Protein AF-A0A090TEY4-F1 (afdb_monomer_lite)

Structure (mmCIF, N/CA/C/O backbone):
data_AF-A0A090TEY4-F1
#
_entry.id   AF-A0A090TEY4-F1
#
loop_
_atom_site.group_PDB
_atom_site.id
_atom_site.type_symbol
_atom_site.label_atom_id
_atom_site.label_alt_id
_atom_site.label_comp_id
_atom_site.label_asym_id
_atom_site.label_entity_id
_atom_site.label_seq_id
_atom_site.pdbx_PDB_ins_code
_atom_site.Cartn_x
_atom_site.Cartn_y
_atom_site.Cartn_z
_atom_site.occupancy
_atom_site.B_iso_or_equiv
_atom_site.auth_seq_id
_atom_site.auth_comp_id
_atom_site.auth_asym_id
_atom_site.auth_atom_id
_atom_site.pdbx_PDB_model_num
ATOM 1 N N . MET A 1 1 ? -26.426 3.664 11.816 1.00 59.59 1 MET A N 1
ATOM 2 C CA . MET A 1 1 ? -27.315 4.782 11.449 1.00 59.59 1 MET A CA 1
ATOM 3 C C . MET A 1 1 ? -28.739 4.343 11.746 1.00 59.59 1 MET A C 1
ATOM 5 O O . MET A 1 1 ? -29.081 3.240 11.341 1.00 59.59 1 MET A O 1
ATOM 9 N N . ILE A 1 2 ? -29.508 5.105 12.527 1.00 67.88 2 ILE A N 1
ATOM 10 C CA . ILE A 1 2 ? -30.946 4.854 12.722 1.00 67.88 2 ILE A CA 1
ATOM 11 C C . ILE A 1 2 ? -31.680 5.943 11.950 1.00 67.88 2 ILE A C 1
ATOM 13 O O . ILE A 1 2 ? -31.302 7.112 12.020 1.00 67.88 2 ILE A O 1
ATOM 17 N N . VAL A 1 3 ? -32.682 5.547 11.172 1.00 70.00 3 VAL A N 1
ATOM 18 C CA . VAL A 1 3 ? -33.567 6.481 10.480 1.00 70.00 3 VAL A CA 1
ATOM 19 C C . VAL A 1 3 ? -34.931 6.365 11.143 1.00 70.00 3 VAL A C 1
ATOM 21 O O . VAL A 1 3 ? -35.625 5.370 10.954 1.00 70.00 3 VAL A O 1
ATOM 24 N N . GLU A 1 4 ? -35.303 7.374 11.926 1.00 67.69 4 GLU A N 1
ATOM 25 C CA . GLU A 1 4 ? -36.645 7.512 12.498 1.00 67.69 4 GLU A CA 1
ATOM 26 C C . GLU A 1 4 ? -37.255 8.824 12.007 1.00 67.69 4 GLU A C 1
ATOM 28 O O . GLU A 1 4 ? -36.663 9.890 12.158 1.00 67.69 4 GLU A O 1
ATOM 33 N N . GLN A 1 5 ? -38.433 8.743 11.378 1.00 66.69 5 GLN A N 1
ATOM 34 C CA . GLN A 1 5 ? -39.210 9.903 10.908 1.00 66.69 5 GLN A CA 1
ATOM 35 C C . GLN A 1 5 ? -38.415 10.919 10.057 1.00 66.69 5 GLN A C 1
ATOM 37 O O . GLN A 1 5 ? -38.636 12.123 10.136 1.00 66.69 5 GLN A O 1
ATOM 42 N N . GLY A 1 6 ? -37.475 10.443 9.234 1.00 74.25 6 GLY A N 1
ATOM 43 C CA . GLY A 1 6 ? -36.655 11.303 8.369 1.00 74.25 6 GLY A CA 1
ATOM 44 C C . GLY A 1 6 ? -35.486 11.998 9.075 1.00 74.25 6 GLY A C 1
ATOM 45 O O . GLY A 1 6 ? -34.714 12.695 8.420 1.00 74.25 6 GLY A O 1
ATOM 46 N N . VAL A 1 7 ? -35.300 11.774 10.378 1.00 67.38 7 VAL A N 1
ATOM 47 C CA . VAL A 1 7 ? -34.123 12.226 11.122 1.00 67.38 7 VAL A CA 1
ATOM 48 C C . VAL A 1 7 ? -33.082 11.111 11.113 1.00 67.38 7 VAL A C 1
ATOM 50 O O . VAL A 1 7 ? -33.322 9.995 11.578 1.00 67.38 7 VAL A O 1
ATOM 53 N N . VAL A 1 8 ? -31.909 11.417 10.561 1.00 75.00 8 VAL A N 1
ATOM 54 C CA . VAL A 1 8 ? -30.745 10.532 10.612 1.00 75.00 8 VAL A CA 1
ATOM 55 C C . VAL A 1 8 ? -30.059 10.733 11.955 1.00 75.00 8 VAL A C 1
ATOM 57 O O . VAL A 1 8 ? -29.508 11.800 12.218 1.00 75.00 8 VAL A O 1
ATOM 60 N N . SER A 1 9 ? -30.076 9.708 12.804 1.00 73.12 9 SER A N 1
ATOM 61 C CA . SER A 1 9 ? -29.374 9.727 14.084 1.00 73.12 9 SER A CA 1
ATOM 62 C C . SER A 1 9 ? -28.254 8.684 14.123 1.00 73.12 9 SER A C 1
ATOM 64 O O . SER A 1 9 ? -28.293 7.613 13.495 1.00 73.12 9 SER A O 1
ATOM 66 N N . MET A 1 10 ? -27.190 9.020 14.850 1.00 72.38 10 MET A N 1
ATOM 67 C CA . MET A 1 10 ? -26.102 8.089 15.132 1.00 72.38 10 MET A CA 1
ATOM 68 C C . MET A 1 10 ? -26.653 6.926 15.960 1.00 72.38 10 MET A C 1
ATOM 70 O O . MET A 1 10 ? -27.248 7.132 17.015 1.00 72.38 10 MET A O 1
ATOM 74 N N . ASN A 1 11 ? -26.435 5.695 15.490 1.00 76.75 11 ASN A N 1
ATOM 75 C CA . ASN A 1 11 ? -26.782 4.500 16.259 1.00 76.75 11 ASN A CA 1
ATOM 76 C C . ASN A 1 11 ? -25.760 4.362 17.398 1.00 76.75 11 ASN A C 1
ATOM 78 O O . ASN A 1 11 ? -24.713 3.747 17.208 1.00 76.75 11 ASN A O 1
ATOM 82 N N . GLN A 1 12 ? -26.043 4.979 18.548 1.00 74.12 12 GLN A N 1
ATOM 83 C CA . GLN A 1 12 ? -25.091 5.063 19.661 1.00 74.12 12 GLN A CA 1
ATOM 84 C C . GLN A 1 12 ? -24.661 3.684 20.182 1.00 74.12 12 GLN A C 1
ATOM 86 O O . GLN A 1 12 ? -23.511 3.528 20.583 1.00 74.12 12 GLN A O 1
ATOM 91 N N . SER A 1 13 ? -25.537 2.675 20.103 1.00 79.12 13 SER A N 1
ATOM 92 C CA . SER A 1 13 ? -25.243 1.300 20.528 1.00 79.12 13 SER A CA 1
ATOM 93 C C . SER A 1 13 ? -24.148 0.616 19.704 1.00 79.12 13 SER A C 1
ATOM 95 O O . SER A 1 13 ? -23.430 -0.219 20.241 1.00 79.12 13 SER A O 1
ATOM 97 N N . ASN A 1 14 ? -23.965 0.998 18.435 1.00 80.38 14 ASN A N 1
ATOM 98 C CA . ASN A 1 14 ? -22.978 0.377 17.543 1.00 80.38 14 ASN A CA 1
ATOM 99 C C . ASN A 1 14 ? -21.765 1.276 17.260 1.00 80.38 14 ASN A C 1
ATOM 101 O O . ASN A 1 14 ? -20.813 0.838 16.612 1.00 80.38 14 ASN A O 1
ATOM 105 N N . THR A 1 15 ? -21.772 2.528 17.731 1.00 83.31 15 THR A N 1
ATOM 106 C CA . THR A 1 15 ? -20.697 3.498 17.469 1.00 83.31 15 THR A CA 1
ATOM 107 C C . THR A 1 15 ? -19.340 2.999 17.962 1.00 83.31 15 THR A C 1
ATOM 109 O O . THR A 1 15 ? -18.356 3.106 17.237 1.00 83.31 15 THR A O 1
ATOM 112 N N . GLN A 1 16 ? -19.273 2.416 19.163 1.00 83.94 16 GLN A N 1
ATOM 113 C CA . GLN A 1 16 ? -18.007 1.929 19.722 1.00 83.94 16 GLN A CA 1
ATOM 114 C C . GLN A 1 16 ? -17.433 0.759 18.916 1.00 83.94 16 GLN A C 1
ATOM 116 O O . GLN A 1 16 ? -16.240 0.743 18.621 1.00 83.94 16 GLN A O 1
ATOM 121 N N . THR A 1 17 ? -18.279 -0.185 18.500 1.00 87.00 17 THR A N 1
ATOM 122 C CA . THR A 1 17 ? -17.871 -1.310 17.649 1.00 87.00 17 THR A CA 1
ATOM 123 C C . THR A 1 17 ? -17.368 -0.828 16.292 1.00 87.00 17 THR A C 1
ATOM 125 O O . THR A 1 17 ? -16.333 -1.290 15.823 1.00 87.00 17 THR A O 1
ATOM 128 N N . LEU A 1 18 ? -18.055 0.139 15.679 1.00 85.75 18 LEU A N 1
ATOM 129 C CA . LEU A 1 18 ? -17.619 0.738 14.417 1.00 85.75 18 LEU A CA 1
ATOM 130 C C . LEU A 1 18 ? -16.283 1.472 14.560 1.00 85.75 18 LEU A C 1
ATOM 132 O O . LEU A 1 18 ? -15.421 1.323 13.699 1.00 85.75 18 LEU A O 1
ATOM 136 N N . MET A 1 19 ? -16.080 2.217 15.650 1.00 85.06 19 MET A N 1
ATOM 137 C CA . MET A 1 19 ? -14.797 2.869 15.929 1.00 85.06 19 MET A CA 1
ATOM 138 C C . MET A 1 19 ? -13.672 1.853 16.126 1.00 85.06 19 MET A C 1
ATOM 140 O O . MET A 1 19 ? -12.576 2.056 15.610 1.00 85.06 19 MET A O 1
ATOM 144 N N . LEU A 1 20 ? -13.937 0.752 16.834 1.00 85.38 20 LEU A N 1
ATOM 145 C CA . LEU A 1 20 ? -12.961 -0.316 17.025 1.00 85.38 20 LEU A CA 1
ATOM 146 C C . LEU A 1 20 ? -12.557 -0.945 15.685 1.00 85.38 20 LEU A C 1
ATOM 148 O O . LEU A 1 20 ? -11.370 -1.016 15.387 1.00 85.38 20 LEU A O 1
ATOM 152 N N . LEU A 1 21 ? -13.535 -1.322 14.855 1.00 85.44 21 LEU A N 1
ATOM 153 C CA . LEU A 1 21 ? -13.293 -1.878 13.519 1.00 85.44 21 LEU A CA 1
ATOM 154 C C . LEU A 1 21 ? -12.537 -0.891 12.620 1.00 85.44 21 LEU A C 1
ATOM 156 O O . LEU A 1 21 ? -11.575 -1.271 11.954 1.00 85.44 21 LEU A O 1
ATOM 160 N N . GLY A 1 22 ? -12.938 0.383 12.638 1.00 83.88 22 GLY A N 1
ATOM 161 C CA . GLY A 1 22 ? -12.258 1.448 11.904 1.00 83.88 22 GLY A CA 1
ATOM 162 C C . GLY A 1 22 ? -10.797 1.599 12.330 1.00 83.88 22 GLY A C 1
ATOM 163 O O . GLY A 1 22 ? -9.909 1.729 11.487 1.00 83.88 22 GLY A O 1
ATOM 164 N N . ARG A 1 23 ? -10.517 1.503 13.633 1.00 80.75 23 ARG A N 1
ATOM 165 C CA . ARG A 1 23 ? -9.147 1.550 14.151 1.00 80.75 23 ARG A CA 1
ATOM 166 C C . ARG A 1 23 ? -8.325 0.345 13.694 1.00 80.75 23 ARG A C 1
ATOM 168 O O . ARG A 1 23 ? -7.193 0.534 13.272 1.00 80.75 23 ARG A O 1
ATOM 175 N N . THR A 1 24 ? -8.900 -0.858 13.702 1.00 83.94 24 THR A N 1
ATOM 176 C CA . THR A 1 24 ? -8.215 -2.083 13.255 1.00 83.94 24 THR A CA 1
ATOM 177 C C . THR A 1 24 ? -7.829 -2.039 11.774 1.00 83.94 24 THR A C 1
ATOM 179 O O . THR A 1 24 ? -6.747 -2.486 11.410 1.00 83.94 24 THR A O 1
ATOM 182 N N . ILE A 1 25 ? -8.680 -1.488 10.901 1.00 87.06 25 ILE A N 1
ATOM 183 C CA . ILE A 1 25 ? -8.370 -1.428 9.463 1.00 87.06 25 ILE A CA 1
ATOM 184 C C . ILE A 1 25 ? -7.447 -0.257 9.093 1.00 87.06 25 ILE A C 1
ATOM 186 O O . ILE A 1 25 ? -6.794 -0.299 8.050 1.00 87.06 25 ILE A O 1
ATOM 190 N N . SER A 1 26 ? -7.362 0.772 9.943 1.00 86.19 26 SER A N 1
ATOM 191 C CA . SER A 1 26 ? -6.604 2.000 9.662 1.00 86.19 26 SER A CA 1
ATOM 192 C C . SER A 1 26 ? -5.142 1.722 9.315 1.00 86.19 26 SER A C 1
ATOM 194 O O . SER A 1 26 ? -4.639 2.265 8.337 1.00 86.19 26 SER A O 1
ATOM 196 N N . GLU A 1 27 ? -4.476 0.835 10.052 1.00 85.69 27 GLU A N 1
ATOM 197 C CA . GLU A 1 27 ? -3.073 0.473 9.804 1.00 85.69 27 GLU A CA 1
ATOM 198 C C . GLU A 1 27 ? -2.884 -0.188 8.430 1.00 85.69 27 GLU A C 1
ATOM 200 O O . GLU A 1 27 ? -1.927 0.094 7.708 1.00 85.69 27 GLU A O 1
ATOM 205 N N . THR A 1 28 ? -3.846 -1.016 8.013 1.00 89.12 28 THR A N 1
ATOM 206 C CA . THR A 1 28 ? -3.825 -1.648 6.687 1.00 89.12 28 THR A CA 1
ATOM 207 C C . THR A 1 28 ? -4.050 -0.626 5.576 1.00 89.12 28 THR A C 1
ATOM 209 O O . THR A 1 28 ? -3.320 -0.632 4.586 1.00 89.12 28 THR A O 1
ATOM 212 N N . LEU A 1 29 ? -5.005 0.292 5.757 1.00 90.88 29 LEU A N 1
ATOM 213 C CA . LEU A 1 29 ? -5.257 1.375 4.801 1.00 90.88 29 LEU A CA 1
ATOM 214 C C . LEU A 1 29 ? -4.046 2.295 4.654 1.00 90.88 29 LEU A C 1
ATOM 216 O O . LEU A 1 29 ? -3.700 2.671 3.539 1.00 90.88 29 LEU A O 1
ATOM 220 N N . GLN A 1 30 ? -3.380 2.629 5.760 1.00 90.94 30 GLN A N 1
ATOM 221 C CA . GLN A 1 30 ? -2.165 3.441 5.751 1.00 90.94 30 GLN A CA 1
ATOM 222 C C . GLN A 1 30 ? -1.047 2.764 4.961 1.00 90.94 30 GLN A C 1
ATOM 224 O O . GLN A 1 30 ? -0.409 3.414 4.139 1.00 90.94 30 GLN A O 1
ATOM 229 N N . ARG A 1 31 ? -0.845 1.456 5.153 1.00 91.00 31 ARG A N 1
ATOM 230 C CA . ARG A 1 31 ? 0.152 0.683 4.404 1.00 91.00 31 ARG A CA 1
ATOM 231 C C . ARG A 1 31 ? -0.106 0.703 2.909 1.00 91.00 31 ARG A C 1
ATOM 233 O O . ARG A 1 31 ? 0.807 0.992 2.142 1.00 91.00 31 ARG A O 1
ATOM 240 N N . TYR A 1 32 ? -1.347 0.459 2.503 1.00 93.19 32 TYR A N 1
ATOM 241 C CA . TYR A 1 32 ? -1.706 0.509 1.089 1.00 93.19 32 TYR A CA 1
ATOM 242 C C . TYR A 1 32 ? -1.540 1.917 0.529 1.00 93.19 32 TYR A C 1
ATOM 244 O O . TYR A 1 32 ? -0.930 2.081 -0.522 1.00 93.19 32 TYR A O 1
ATOM 252 N N . ALA A 1 33 ? -2.006 2.934 1.253 1.00 93.81 33 ALA A N 1
ATOM 253 C CA . ALA A 1 33 ? -1.888 4.315 0.819 1.00 93.81 33 ALA A CA 1
ATOM 254 C C . ALA A 1 33 ? -0.426 4.740 0.651 1.00 93.81 33 ALA A C 1
ATOM 256 O O . ALA A 1 33 ? -0.107 5.345 -0.364 1.00 93.81 33 ALA A O 1
ATOM 257 N N . ILE A 1 34 ? 0.463 4.405 1.590 1.00 93.31 34 ILE A N 1
ATOM 258 C CA . ILE A 1 34 ? 1.889 4.737 1.488 1.00 93.31 34 ILE A CA 1
ATOM 259 C C . ILE A 1 34 ? 2.509 4.083 0.253 1.00 93.31 34 ILE A C 1
ATOM 261 O O . ILE A 1 34 ? 3.085 4.785 -0.576 1.00 93.31 34 ILE A O 1
ATOM 265 N N . SER A 1 35 ? 2.374 2.762 0.108 1.00 94.12 35 SER A N 1
ATOM 266 C CA . SER A 1 35 ? 3.022 2.041 -0.990 1.00 94.12 35 SER A CA 1
ATOM 267 C C . SER A 1 35 ? 2.468 2.447 -2.354 1.00 94.12 35 SER A C 1
ATOM 269 O O . SER A 1 35 ? 3.243 2.656 -3.278 1.00 94.12 35 SER A O 1
ATOM 271 N N . LEU A 1 36 ? 1.150 2.626 -2.486 1.00 94.62 36 LEU A N 1
ATOM 272 C CA . LEU A 1 36 ? 0.539 3.040 -3.752 1.00 94.62 36 LEU A CA 1
ATOM 273 C C . LEU A 1 36 ? 0.839 4.498 -4.098 1.00 94.62 36 LEU A C 1
ATOM 275 O O . LEU A 1 36 ? 1.011 4.800 -5.269 1.00 94.62 36 LEU A O 1
ATOM 279 N N . ASN A 1 37 ? 0.943 5.398 -3.116 1.00 93.50 37 ASN A N 1
ATOM 280 C CA . ASN A 1 37 ? 1.351 6.775 -3.399 1.00 93.50 37 ASN A CA 1
ATOM 281 C C . ASN A 1 37 ? 2.817 6.858 -3.818 1.00 93.50 37 ASN A C 1
ATOM 283 O O . ASN A 1 37 ? 3.128 7.567 -4.766 1.00 93.50 37 ASN A O 1
ATOM 287 N N . LEU A 1 38 ? 3.708 6.112 -3.158 1.00 94.06 38 LEU A N 1
ATOM 288 C CA . LEU A 1 38 ? 5.100 6.014 -3.594 1.00 94.06 38 LEU A CA 1
ATOM 289 C C . LEU A 1 38 ? 5.201 5.455 -5.012 1.00 94.06 38 LEU A C 1
ATOM 291 O O . LEU A 1 38 ? 5.935 6.005 -5.819 1.00 94.06 38 LEU A O 1
ATOM 295 N N . LEU A 1 39 ? 4.444 4.403 -5.318 1.00 93.38 39 LEU A N 1
ATOM 296 C CA . LEU A 1 39 ? 4.448 3.775 -6.634 1.00 93.38 39 LEU A CA 1
ATOM 297 C C . LEU A 1 39 ? 3.787 4.650 -7.718 1.00 93.38 39 LEU A C 1
ATOM 299 O O . LEU A 1 39 ? 4.194 4.600 -8.871 1.00 93.38 39 LEU A O 1
ATOM 303 N N . ALA A 1 40 ? 2.790 5.465 -7.362 1.00 92.81 40 ALA A N 1
ATOM 304 C CA . ALA A 1 40 ? 2.197 6.449 -8.268 1.00 92.81 40 ALA A CA 1
ATOM 305 C C . ALA A 1 40 ? 3.167 7.599 -8.578 1.00 92.81 40 ALA A C 1
ATOM 307 O O . ALA A 1 40 ? 3.242 8.047 -9.715 1.00 92.81 40 ALA A O 1
ATOM 308 N N . SER A 1 41 ? 3.907 8.082 -7.573 1.00 92.44 41 SER A N 1
ATOM 309 C CA . SER A 1 41 ? 4.866 9.182 -7.746 1.00 92.44 41 SER A CA 1
ATOM 310 C C . SER A 1 41 ? 6.188 8.744 -8.376 1.00 92.44 41 SER A C 1
ATOM 312 O O . SER A 1 41 ? 6.792 9.526 -9.100 1.00 92.44 41 SER A O 1
ATOM 314 N N . TYR A 1 42 ? 6.619 7.512 -8.104 1.00 92.75 42 TYR A N 1
ATOM 315 C CA . TYR A 1 42 ? 7.893 6.942 -8.540 1.00 92.75 42 TYR A CA 1
ATOM 316 C C . TYR A 1 42 ? 7.656 5.521 -9.090 1.00 92.75 42 TYR A C 1
ATOM 318 O O . TYR A 1 42 ? 7.944 4.523 -8.414 1.00 92.75 42 TYR A O 1
ATOM 326 N N . PRO A 1 43 ? 7.053 5.395 -10.285 1.00 90.62 43 PRO A N 1
ATOM 327 C CA . PRO A 1 43 ? 6.672 4.105 -10.869 1.00 90.62 43 PRO A CA 1
ATOM 328 C C . PRO A 1 43 ? 7.859 3.186 -11.181 1.00 90.62 43 PRO A C 1
ATOM 330 O O . PRO A 1 43 ? 7.677 1.978 -11.318 1.00 90.62 43 PRO A O 1
ATOM 333 N N . GLU A 1 44 ? 9.069 3.735 -11.262 1.00 89.25 44 GLU A N 1
ATOM 334 C CA . GLU A 1 44 ? 10.331 3.014 -11.435 1.00 89.25 44 GLU A CA 1
ATOM 335 C C . GLU A 1 44 ? 10.853 2.327 -10.159 1.00 89.25 44 GLU A C 1
ATOM 337 O O . GLU A 1 44 ? 11.853 1.605 -10.214 1.00 89.25 44 GLU A O 1
ATOM 342 N N . LEU A 1 45 ? 10.212 2.527 -8.999 1.00 89.56 45 LEU A N 1
ATOM 343 C CA . LEU A 1 45 ? 10.662 1.909 -7.752 1.00 89.56 45 LEU A CA 1
ATOM 344 C C . LEU A 1 45 ? 10.538 0.385 -7.790 1.00 89.56 45 LEU A C 1
ATOM 346 O O . LEU A 1 45 ? 9.449 -0.191 -7.754 1.00 89.56 45 LEU A O 1
ATOM 350 N N . GLY A 1 46 ? 11.686 -0.285 -7.720 1.00 88.75 46 GLY A N 1
ATOM 351 C CA . GLY A 1 46 ? 11.741 -1.721 -7.488 1.00 88.75 46 GLY A CA 1
ATOM 352 C C . GLY A 1 46 ? 11.229 -2.103 -6.095 1.00 88.75 46 GLY A C 1
ATOM 353 O O . GLY A 1 46 ? 11.225 -1.304 -5.157 1.00 88.75 46 GLY A O 1
ATOM 354 N N . LYS A 1 47 ? 10.867 -3.383 -5.922 1.00 91.44 47 LYS A N 1
ATOM 355 C CA . LYS A 1 47 ? 10.320 -3.941 -4.667 1.00 91.44 47 LYS A CA 1
ATOM 356 C C . LYS A 1 47 ? 11.077 -3.493 -3.411 1.00 91.44 47 LYS A C 1
ATOM 358 O O . LYS A 1 47 ? 10.457 -3.123 -2.421 1.00 91.44 47 LYS A O 1
ATOM 363 N N . ARG A 1 48 ? 12.411 -3.564 -3.451 1.00 92.00 48 ARG A N 1
ATOM 364 C CA . ARG A 1 48 ? 13.286 -3.261 -2.309 1.00 92.00 48 ARG A CA 1
ATOM 365 C C . ARG A 1 48 ? 13.255 -1.777 -1.942 1.00 92.00 48 ARG A C 1
ATOM 367 O O . ARG A 1 48 ? 13.184 -1.446 -0.764 1.00 92.00 48 ARG A O 1
ATOM 374 N N . ASP A 1 49 ? 13.308 -0.899 -2.938 1.00 92.50 49 ASP A N 1
ATOM 375 C CA . ASP A 1 49 ? 13.331 0.546 -2.706 1.00 92.50 49 ASP A CA 1
ATOM 376 C C . ASP A 1 49 ? 11.949 1.044 -2.279 1.00 92.50 49 ASP A C 1
ATOM 378 O O . ASP A 1 49 ? 11.843 1.875 -1.377 1.00 92.50 49 ASP A O 1
ATOM 382 N N . LEU A 1 50 ? 10.887 0.460 -2.844 1.00 93.38 50 LEU A N 1
ATOM 383 C CA . LEU A 1 50 ? 9.516 0.697 -2.405 1.00 93.38 50 LEU A CA 1
ATOM 384 C C . LEU A 1 50 ? 9.299 0.270 -0.946 1.00 93.38 50 LEU A C 1
ATOM 386 O O . LEU A 1 50 ? 8.664 1.004 -0.190 1.00 93.38 50 LEU A O 1
ATOM 390 N N . GLU A 1 51 ? 9.830 -0.888 -0.539 1.00 93.94 51 GLU A N 1
ATOM 391 C CA . GLU A 1 51 ? 9.781 -1.371 0.850 1.00 93.94 51 GLU A CA 1
ATOM 392 C C . GLU A 1 51 ? 10.465 -0.385 1.798 1.00 93.94 51 GLU A C 1
ATOM 394 O O . GLU A 1 51 ? 9.859 0.062 2.774 1.00 93.94 51 GLU A O 1
ATOM 399 N N . GLN A 1 52 ? 11.704 -0.003 1.475 1.00 93.56 52 GLN A N 1
ATOM 400 C CA . GLN A 1 52 ? 12.501 0.896 2.304 1.00 93.56 52 GLN A CA 1
ATOM 401 C C . GLN A 1 52 ? 11.834 2.268 2.446 1.00 93.56 52 GLN A C 1
ATOM 403 O O . GLN A 1 52 ? 11.610 2.733 3.562 1.00 93.56 52 GLN A O 1
ATOM 408 N N . LYS A 1 53 ? 11.432 2.889 1.330 1.00 93.44 53 LYS A N 1
ATOM 409 C CA . LYS A 1 53 ? 10.747 4.189 1.358 1.00 93.44 53 LYS A CA 1
ATOM 410 C C . LYS A 1 53 ? 9.413 4.098 2.101 1.00 93.44 53 LYS A C 1
ATOM 412 O O . LYS A 1 53 ? 9.082 4.994 2.873 1.00 93.44 53 LYS A O 1
ATOM 417 N N . SER A 1 54 ? 8.663 3.002 1.946 1.00 93.06 54 SER A N 1
ATOM 418 C CA . SER A 1 54 ? 7.414 2.799 2.697 1.00 93.06 54 SER A CA 1
ATOM 419 C C . SER A 1 54 ? 7.659 2.760 4.211 1.00 93.06 54 SER A C 1
ATOM 421 O O . SER A 1 54 ? 6.893 3.353 4.975 1.00 93.06 54 SER A O 1
ATOM 423 N N . GLN A 1 55 ? 8.737 2.103 4.650 1.00 92.69 55 GLN A N 1
ATOM 424 C CA . GLN A 1 55 ? 9.145 2.055 6.057 1.00 92.69 55 GLN A CA 1
ATOM 425 C C . GLN A 1 55 ? 9.557 3.430 6.591 1.00 92.69 55 GLN A C 1
ATOM 427 O O . GLN A 1 55 ? 9.163 3.789 7.702 1.00 92.69 55 GLN A O 1
ATOM 432 N N . ASP A 1 56 ? 10.281 4.227 5.806 1.00 92.38 56 ASP A N 1
ATOM 433 C CA . ASP A 1 56 ? 10.717 5.569 6.209 1.00 92.38 56 ASP A CA 1
ATOM 434 C C . ASP A 1 56 ? 9.517 6.509 6.441 1.00 92.38 56 ASP A C 1
ATOM 436 O O . ASP A 1 56 ? 9.447 7.224 7.451 1.00 92.38 56 ASP A O 1
ATOM 440 N N . ILE A 1 57 ? 8.512 6.455 5.557 1.00 91.94 57 ILE A N 1
ATOM 441 C CA . ILE A 1 57 ? 7.261 7.212 5.725 1.00 91.94 57 ILE A CA 1
ATOM 442 C C . ILE A 1 57 ? 6.492 6.721 6.958 1.00 91.94 57 ILE A C 1
ATOM 444 O O . ILE A 1 57 ? 6.007 7.535 7.749 1.00 91.94 57 ILE A O 1
ATOM 448 N N . ALA A 1 58 ? 6.414 5.405 7.172 1.00 90.00 58 ALA A N 1
ATOM 449 C CA . ALA A 1 58 ? 5.757 4.831 8.344 1.00 90.00 58 ALA A CA 1
ATOM 450 C C . ALA A 1 58 ? 6.435 5.247 9.661 1.00 90.00 58 ALA A C 1
ATOM 452 O O . ALA A 1 58 ? 5.751 5.602 10.623 1.00 90.00 58 ALA A O 1
ATOM 453 N N . GLN A 1 59 ? 7.771 5.302 9.702 1.00 89.88 59 GLN A N 1
ATOM 454 C CA . GLN A 1 59 ? 8.512 5.837 10.850 1.00 89.88 59 GLN A CA 1
ATOM 455 C C . GLN A 1 59 ? 8.157 7.300 11.118 1.00 89.88 59 GLN A C 1
ATOM 457 O O . GLN A 1 59 ? 7.972 7.702 12.271 1.00 89.88 59 GLN A O 1
ATOM 462 N N . ARG A 1 60 ? 8.052 8.121 10.066 1.00 89.81 60 ARG A N 1
ATOM 463 C CA . ARG A 1 60 ? 7.648 9.524 10.207 1.00 89.81 60 ARG A CA 1
ATOM 464 C C . ARG A 1 60 ? 6.215 9.651 10.729 1.00 89.81 60 ARG A C 1
ATOM 466 O O . ARG A 1 60 ? 6.000 10.429 11.658 1.00 89.81 60 ARG A O 1
ATOM 473 N N . LEU A 1 61 ? 5.276 8.855 10.214 1.00 88.31 61 LEU A N 1
ATOM 474 C CA . LEU A 1 61 ? 3.906 8.781 10.732 1.00 88.31 61 LEU A CA 1
ATOM 475 C C . LEU A 1 61 ? 3.874 8.389 12.213 1.00 88.31 61 LEU A C 1
ATOM 477 O O . LEU A 1 61 ? 3.192 9.047 12.996 1.00 88.31 61 LEU A O 1
ATOM 481 N N . GLY A 1 62 ? 4.636 7.369 12.612 1.00 86.75 62 GLY A N 1
ATOM 482 C CA . GLY A 1 62 ? 4.674 6.916 14.001 1.00 86.75 62 GLY A CA 1
ATOM 483 C C . GLY A 1 62 ? 5.195 7.980 14.966 1.00 86.75 62 GLY A C 1
ATOM 484 O O . GLY A 1 62 ? 4.625 8.168 16.040 1.00 86.75 62 GLY A O 1
ATOM 485 N N . ARG A 1 63 ? 6.211 8.753 14.553 1.00 86.62 63 ARG A N 1
ATOM 486 C CA . ARG A 1 63 ? 6.741 9.884 15.338 1.00 86.62 63 ARG A CA 1
ATOM 487 C C . ARG A 1 63 ? 5.758 11.049 15.460 1.00 86.62 63 ARG A C 1
ATOM 489 O O . ARG A 1 63 ? 5.685 11.651 16.525 1.00 86.62 63 ARG A O 1
ATOM 496 N N . LEU A 1 64 ? 5.039 11.385 14.388 1.00 85.81 64 LEU A N 1
ATOM 497 C CA . LEU A 1 64 ? 4.154 12.558 14.355 1.00 85.81 64 LEU A CA 1
ATOM 498 C C . LEU A 1 64 ? 2.772 12.293 14.963 1.00 85.81 64 LEU A C 1
ATOM 500 O O . LEU A 1 64 ? 2.208 13.183 15.591 1.00 85.81 64 LEU A O 1
ATOM 504 N N . HIS A 1 65 ? 2.244 11.077 14.814 1.00 79.69 65 HIS A N 1
ATOM 505 C CA . HIS A 1 65 ? 0.859 10.752 15.182 1.00 79.69 65 HIS A CA 1
ATOM 506 C C . HIS A 1 65 ? 0.742 9.730 16.315 1.00 79.69 65 HIS A C 1
ATOM 508 O O . HIS A 1 65 ? -0.359 9.275 16.612 1.00 79.69 65 HIS A O 1
ATOM 514 N N . SER A 1 66 ? 1.858 9.349 16.955 1.00 70.31 66 SER A N 1
ATOM 515 C CA . SER A 1 66 ? 1.903 8.267 17.959 1.00 70.31 66 SER A CA 1
ATOM 516 C C . SER A 1 66 ? 1.256 6.964 17.462 1.00 70.31 66 SER A C 1
ATOM 518 O O . SER A 1 66 ? 0.641 6.220 18.229 1.00 70.31 66 SER A O 1
ATOM 520 N N . ILE A 1 67 ? 1.368 6.701 16.157 1.00 70.12 67 ILE A N 1
ATOM 521 C CA . ILE A 1 67 ? 0.892 5.468 15.529 1.00 70.12 67 ILE A CA 1
ATOM 522 C C . ILE A 1 67 ? 1.985 4.422 15.723 1.00 70.12 67 ILE A C 1
ATOM 524 O O . ILE A 1 67 ? 3.093 4.559 15.208 1.00 70.12 67 ILE A O 1
ATOM 528 N N . ASN A 1 68 ? 1.686 3.376 16.486 1.00 64.12 68 ASN A N 1
ATOM 529 C CA . ASN A 1 68 ? 2.587 2.242 16.598 1.00 64.12 68 ASN A CA 1
ATOM 530 C C . ASN A 1 68 ? 2.323 1.343 15.391 1.00 64.12 68 ASN A C 1
ATOM 532 O O . ASN A 1 68 ? 1.224 0.821 15.270 1.00 64.12 68 ASN A O 1
ATOM 536 N N . ALA A 1 69 ? 3.291 1.227 14.485 1.00 68.19 69 ALA A N 1
ATOM 537 C CA . ALA A 1 69 ? 3.082 0.587 13.187 1.00 68.19 69 ALA A CA 1
ATOM 538 C C . ALA A 1 69 ? 4.099 -0.552 12.938 1.00 68.19 69 ALA A C 1
ATOM 540 O O . ALA A 1 69 ? 4.854 -0.503 11.962 1.00 68.19 69 ALA A O 1
ATOM 541 N N . PRO A 1 70 ? 4.204 -1.550 13.843 1.00 75.88 70 PRO A N 1
ATOM 542 C CA . PRO A 1 70 ? 5.185 -2.633 13.725 1.00 75.88 70 PRO A CA 1
ATOM 543 C C . PRO A 1 70 ? 5.049 -3.419 12.411 1.00 75.88 70 PRO A C 1
ATOM 545 O O . PRO A 1 70 ? 6.045 -3.885 11.863 1.00 75.88 70 PRO A O 1
ATOM 548 N N . GLU A 1 71 ? 3.844 -3.496 11.851 1.00 82.56 71 GLU A N 1
ATOM 549 C C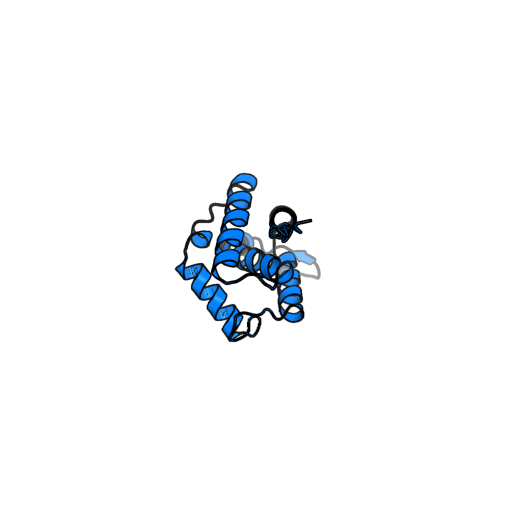A . GLU A 1 71 ? 3.525 -4.220 10.621 1.00 82.56 71 GLU A CA 1
ATOM 550 C C . GLU A 1 71 ? 4.154 -3.600 9.366 1.00 82.56 71 GLU A C 1
ATOM 552 O O . GLU A 1 71 ? 4.198 -4.250 8.325 1.00 82.56 71 GLU A O 1
ATOM 557 N N . PHE A 1 72 ? 4.621 -2.350 9.422 1.00 81.31 72 PHE A N 1
ATOM 558 C CA . PHE A 1 72 ? 5.348 -1.730 8.308 1.00 81.31 72 PHE A CA 1
ATOM 559 C C . PHE A 1 72 ? 6.787 -2.235 8.203 1.00 81.31 72 PHE A C 1
ATOM 561 O O . PHE A 1 72 ? 7.366 -2.215 7.120 1.00 81.31 72 PHE A O 1
ATOM 568 N N . PHE A 1 73 ? 7.348 -2.720 9.311 1.00 85.06 73 PHE A N 1
ATOM 569 C CA . PHE A 1 73 ? 8.696 -3.285 9.367 1.00 85.06 73 PHE A CA 1
ATOM 570 C C . PHE A 1 73 ? 8.710 -4.793 9.093 1.00 85.06 73 PHE A C 1
ATOM 572 O O . PHE A 1 73 ? 9.780 -5.397 9.000 1.00 85.06 73 PHE A O 1
ATOM 579 N N . ASP A 1 74 ? 7.534 -5.411 8.956 1.00 91.44 74 ASP A N 1
ATOM 580 C CA . ASP A 1 74 ? 7.416 -6.824 8.633 1.00 91.44 74 ASP A CA 1
ATOM 581 C C . ASP A 1 74 ? 7.580 -7.057 7.123 1.00 91.44 74 ASP A C 1
ATOM 583 O O . ASP A 1 74 ? 6.737 -6.694 6.295 1.00 91.44 74 ASP A O 1
ATOM 587 N N . LYS A 1 75 ? 8.685 -7.716 6.765 1.00 90.94 75 LYS A N 1
ATOM 588 C CA . LYS A 1 75 ? 9.017 -8.044 5.372 1.00 90.94 75 LYS A CA 1
ATOM 589 C C . LYS A 1 75 ? 8.003 -8.980 4.721 1.00 90.94 75 LYS A C 1
ATOM 591 O O . LYS A 1 75 ? 7.798 -8.916 3.511 1.00 90.94 75 LYS A O 1
ATOM 596 N N . GLY A 1 76 ? 7.396 -9.879 5.494 1.00 93.25 76 GLY A N 1
ATOM 597 C CA . GLY A 1 76 ? 6.393 -10.821 5.006 1.00 93.25 76 GLY A CA 1
ATOM 598 C C . GLY A 1 76 ? 5.104 -10.105 4.623 1.00 93.25 76 GLY A C 1
ATOM 599 O O . GLY A 1 76 ? 4.566 -10.346 3.543 1.00 93.25 76 GLY A O 1
ATOM 600 N N . VAL A 1 77 ? 4.659 -9.164 5.457 1.00 91.69 77 VAL A N 1
ATOM 601 C CA . VAL A 1 77 ? 3.491 -8.316 5.186 1.00 91.69 77 VAL A CA 1
ATOM 602 C C . VAL A 1 77 ? 3.706 -7.473 3.930 1.00 91.69 77 VAL A C 1
ATOM 604 O O . VAL A 1 77 ? 2.830 -7.432 3.062 1.00 91.69 77 VAL A O 1
ATOM 607 N N . PHE A 1 78 ? 4.875 -6.841 3.788 1.00 93.12 78 PHE A N 1
ATOM 608 C CA . PHE A 1 78 ? 5.184 -6.074 2.581 1.00 93.12 78 PHE A CA 1
ATOM 609 C C . PHE A 1 78 ? 5.285 -6.970 1.338 1.00 93.12 78 PHE A C 1
ATOM 611 O O . PHE A 1 78 ? 4.725 -6.654 0.289 1.00 93.12 78 PHE A O 1
ATOM 618 N N . ALA A 1 79 ? 5.952 -8.123 1.445 1.00 93.75 79 ALA A N 1
ATOM 619 C CA . ALA A 1 79 ? 6.059 -9.071 0.341 1.00 93.75 79 ALA A CA 1
ATOM 620 C C . ALA A 1 79 ? 4.687 -9.583 -0.124 1.00 93.75 79 ALA A C 1
ATOM 622 O O . ALA A 1 79 ? 4.481 -9.709 -1.332 1.00 93.75 79 ALA A O 1
ATOM 623 N N . ALA A 1 80 ? 3.762 -9.834 0.807 1.00 94.50 80 ALA A N 1
ATOM 624 C CA . ALA A 1 80 ? 2.391 -10.219 0.495 1.00 94.50 80 ALA A CA 1
ATOM 625 C C . ALA A 1 80 ? 1.653 -9.106 -0.263 1.00 94.50 80 ALA A C 1
ATOM 627 O O . ALA A 1 80 ? 1.088 -9.375 -1.319 1.00 94.50 80 ALA A O 1
ATOM 628 N N . LEU A 1 81 ? 1.733 -7.854 0.209 1.00 93.56 81 LEU A N 1
ATOM 629 C CA . LEU A 1 81 ? 1.165 -6.699 -0.497 1.00 93.56 81 LEU A CA 1
ATOM 630 C C . LEU A 1 81 ? 1.715 -6.582 -1.923 1.00 93.56 81 LEU A C 1
ATOM 632 O O . LEU A 1 81 ? 0.947 -6.466 -2.872 1.00 93.56 81 LEU A O 1
ATOM 636 N N . PHE A 1 82 ? 3.034 -6.655 -2.086 1.00 93.44 82 PHE A N 1
ATOM 637 C CA . PHE A 1 82 ? 3.665 -6.550 -3.399 1.00 93.44 82 PHE A CA 1
ATOM 638 C C . PHE A 1 82 ? 3.225 -7.680 -4.348 1.00 93.44 82 PHE A C 1
ATOM 640 O O . PHE A 1 82 ? 2.991 -7.431 -5.529 1.00 93.44 82 PHE A O 1
ATOM 647 N N . SER A 1 83 ? 3.062 -8.909 -3.837 1.00 94.31 83 SER A N 1
ATOM 648 C CA . SER A 1 83 ? 2.500 -10.028 -4.615 1.00 94.31 83 SER A CA 1
ATOM 649 C C . SER A 1 83 ? 1.063 -9.743 -5.040 1.00 94.31 83 SER A C 1
ATOM 651 O O . SER A 1 83 ? 0.735 -9.889 -6.212 1.00 94.31 83 SER A O 1
ATOM 653 N N . THR A 1 84 ? 0.223 -9.251 -4.124 1.00 94.56 84 THR A N 1
ATOM 654 C CA . THR A 1 84 ? -1.159 -8.879 -4.444 1.00 94.56 84 THR A CA 1
ATOM 655 C C . THR A 1 84 ? -1.219 -7.787 -5.509 1.00 94.56 84 THR A C 1
ATOM 657 O O . THR A 1 84 ? -2.032 -7.885 -6.420 1.00 94.56 84 THR A O 1
ATOM 660 N N . LEU A 1 85 ? -0.351 -6.773 -5.457 1.00 94.38 85 LEU A N 1
ATOM 661 C CA . LEU A 1 85 ? -0.306 -5.731 -6.490 1.00 94.38 85 LEU A CA 1
ATOM 662 C C . LEU A 1 85 ? 0.021 -6.304 -7.877 1.00 94.38 85 LEU A C 1
ATOM 664 O O . LEU A 1 85 ? -0.596 -5.891 -8.857 1.00 94.38 85 LEU A O 1
ATOM 668 N N . LYS A 1 86 ? 0.916 -7.299 -7.954 1.00 94.44 86 LYS A N 1
ATOM 669 C CA . LYS A 1 86 ? 1.185 -8.041 -9.197 1.00 94.44 86 LYS A CA 1
ATOM 670 C C . LYS A 1 86 ? -0.019 -8.854 -9.663 1.00 94.44 86 LYS A C 1
ATOM 672 O O . LYS A 1 86 ? -0.432 -8.758 -10.812 1.00 94.44 86 LYS A O 1
ATOM 677 N N . GLU A 1 87 ? -0.615 -9.632 -8.765 1.00 95.75 87 GLU A N 1
ATOM 678 C CA . GLU A 1 87 ? -1.769 -10.488 -9.073 1.00 95.75 87 GLU A CA 1
ATOM 679 C C . GLU A 1 87 ? -3.002 -9.692 -9.524 1.00 95.75 87 GLU A C 1
ATOM 681 O O . GLU A 1 87 ? -3.784 -10.179 -10.337 1.00 95.75 87 GLU A O 1
ATOM 686 N N . GLN A 1 88 ? -3.177 -8.473 -9.008 1.00 95.12 88 GLN A N 1
ATOM 687 C CA . GLN A 1 88 ? -4.279 -7.576 -9.366 1.00 95.12 88 GLN A CA 1
ATOM 688 C C . GLN A 1 88 ? -3.973 -6.676 -10.578 1.00 95.12 88 GLN A C 1
ATOM 690 O O . GLN A 1 88 ? -4.837 -5.900 -10.979 1.00 95.12 88 GLN A O 1
ATOM 695 N N . GLY A 1 89 ? -2.779 -6.775 -11.174 1.00 93.75 89 GLY A N 1
ATOM 696 C CA . GLY A 1 89 ? -2.415 -6.038 -12.388 1.00 93.75 89 GLY A CA 1
ATOM 697 C C . GLY A 1 89 ? -1.986 -4.583 -12.176 1.00 93.75 89 GLY A C 1
ATOM 698 O O . GLY A 1 89 ? -1.894 -3.847 -13.150 1.00 93.75 89 GLY A O 1
ATOM 699 N N . TYR A 1 90 ? -1.696 -4.163 -10.940 1.00 95.00 90 TYR A N 1
ATOM 700 C CA . TYR A 1 90 ? -1.064 -2.858 -10.675 1.00 95.00 90 TYR A CA 1
ATOM 701 C C . TYR A 1 90 ? 0.430 -2.868 -11.004 1.00 95.00 90 TYR A C 1
ATOM 703 O O . TYR A 1 90 ? 1.023 -1.824 -11.261 1.00 95.00 90 TYR A O 1
ATOM 711 N N . LEU A 1 91 ? 1.036 -4.054 -10.967 1.00 94.62 91 LEU A N 1
ATOM 712 C CA . LEU A 1 91 ? 2.420 -4.311 -11.333 1.00 94.62 91 LEU A CA 1
ATOM 713 C C . LEU A 1 91 ? 2.453 -5.448 -12.356 1.00 94.62 91 LEU A C 1
ATOM 715 O O . LEU A 1 91 ? 1.762 -6.452 -12.177 1.00 94.62 91 LEU A O 1
ATOM 719 N N . ASP A 1 92 ? 3.279 -5.334 -13.390 1.00 91.44 92 ASP A N 1
ATOM 720 C CA . ASP A 1 92 ? 3.493 -6.432 -14.333 1.00 91.44 92 ASP A CA 1
ATOM 721 C C . ASP A 1 92 ? 4.474 -7.500 -13.789 1.00 91.44 92 ASP A C 1
ATOM 723 O O . ASP A 1 92 ? 4.926 -7.471 -12.633 1.00 91.44 92 ASP A O 1
ATOM 727 N N . ILE A 1 93 ? 4.797 -8.492 -14.627 1.00 86.69 93 ILE A N 1
ATOM 728 C CA . ILE A 1 93 ? 5.719 -9.579 -14.265 1.00 86.69 93 ILE A CA 1
ATOM 729 C C . ILE A 1 93 ? 7.112 -9.058 -13.886 1.00 86.69 93 ILE A C 1
ATOM 731 O O . ILE A 1 93 ? 7.703 -9.555 -12.918 1.00 86.69 93 ILE A O 1
ATOM 735 N N . ASP A 1 94 ? 7.571 -8.010 -14.565 1.00 85.81 94 ASP A N 1
ATOM 736 C CA . ASP A 1 94 ? 8.874 -7.374 -14.388 1.00 85.81 94 ASP A CA 1
ATOM 737 C C . ASP A 1 94 ? 8.856 -6.361 -13.228 1.00 85.81 94 ASP A C 1
ATOM 739 O O . ASP A 1 94 ? 9.898 -6.030 -12.666 1.00 85.81 94 ASP A O 1
ATOM 743 N N . GLY A 1 95 ? 7.664 -5.985 -12.755 1.00 83.25 95 GLY A N 1
ATOM 744 C CA . GLY A 1 95 ? 7.448 -5.040 -11.665 1.00 83.25 95 GLY A CA 1
ATOM 745 C C . GLY A 1 95 ? 7.209 -3.606 -12.127 1.00 83.25 95 GLY A C 1
ATOM 746 O O . GLY A 1 95 ? 7.276 -2.713 -11.288 1.00 83.25 95 GLY A O 1
ATOM 747 N N . ASN A 1 96 ? 6.918 -3.381 -13.409 1.00 89.06 96 ASN A N 1
ATOM 748 C CA . ASN A 1 96 ? 6.538 -2.062 -13.903 1.00 89.06 96 ASN A CA 1
ATOM 749 C C . ASN A 1 96 ? 5.111 -1.724 -13.463 1.00 89.06 96 ASN A C 1
ATOM 751 O O . ASN A 1 96 ? 4.217 -2.572 -13.509 1.00 89.06 96 ASN A O 1
ATOM 755 N N . CYS A 1 97 ? 4.906 -0.479 -13.044 1.00 94.12 97 CYS A N 1
ATOM 756 C CA . CYS A 1 97 ? 3.637 0.020 -12.527 1.00 94.12 97 CYS A CA 1
ATOM 757 C C . CYS A 1 97 ? 2.650 0.413 -13.639 1.00 94.12 97 CYS A C 1
ATOM 759 O O . CYS A 1 97 ? 2.997 1.182 -14.538 1.00 94.12 97 CYS A O 1
ATOM 761 N N . ASP A 1 98 ? 1.391 -0.027 -13.526 1.00 94.94 98 ASP A N 1
ATOM 762 C CA . ASP A 1 98 ? 0.268 0.634 -14.201 1.00 94.94 98 ASP A CA 1
ATOM 763 C C . ASP A 1 98 ? -0.080 1.913 -13.431 1.00 94.94 98 ASP A C 1
ATOM 765 O O . ASP A 1 98 ? -0.782 1.894 -12.412 1.00 94.94 98 ASP A O 1
ATOM 769 N N . ILE A 1 99 ? 0.448 3.034 -13.920 1.00 93.81 99 ILE A N 1
ATOM 770 C CA . ILE A 1 99 ? 0.324 4.346 -13.280 1.00 93.81 99 ILE A CA 1
ATOM 771 C C . ILE A 1 99 ? -1.148 4.745 -13.138 1.00 93.81 99 ILE A C 1
ATOM 773 O O . ILE A 1 99 ? -1.570 5.143 -12.056 1.00 93.81 99 ILE A O 1
ATOM 777 N N . ALA A 1 100 ? -1.955 4.586 -14.190 1.00 94.50 100 ALA A N 1
ATOM 778 C CA . ALA A 1 100 ? -3.340 5.050 -14.189 1.00 94.50 100 ALA A CA 1
ATOM 779 C C . ALA A 1 100 ? -4.202 4.267 -13.186 1.00 94.50 100 ALA A C 1
ATOM 781 O O . ALA A 1 100 ? -4.998 4.854 -12.443 1.00 94.50 100 ALA A O 1
ATOM 782 N N . ALA A 1 101 ? -4.034 2.943 -13.132 1.00 94.44 101 ALA A N 1
ATOM 783 C CA . ALA A 1 101 ? -4.719 2.111 -12.148 1.00 94.44 101 ALA A CA 1
ATOM 784 C C . ALA A 1 101 ? -4.259 2.443 -10.718 1.00 94.44 101 ALA A C 1
ATOM 786 O O . ALA A 1 101 ? -5.084 2.578 -9.806 1.00 94.44 101 ALA A O 1
ATOM 787 N N . THR A 1 102 ? -2.950 2.612 -10.527 1.00 95.31 102 THR A N 1
ATOM 788 C CA . THR A 1 102 ? -2.327 2.888 -9.226 1.00 95.31 102 THR A CA 1
ATOM 789 C C . THR A 1 102 ? -2.737 4.251 -8.669 1.00 95.31 102 THR A C 1
ATOM 791 O O . THR A 1 102 ? -3.145 4.332 -7.510 1.00 95.31 102 THR A O 1
ATOM 794 N N . GLU A 1 103 ? -2.725 5.308 -9.484 1.00 94.94 103 GLU A N 1
ATOM 795 C CA . GLU A 1 103 ? -3.179 6.655 -9.110 1.00 94.94 103 GLU A CA 1
ATOM 796 C C . GLU A 1 103 ? -4.655 6.678 -8.698 1.00 94.94 103 GLU A C 1
ATOM 798 O O . GLU A 1 103 ? -5.031 7.339 -7.720 1.00 94.94 103 GLU A O 1
ATOM 803 N N . ASN A 1 104 ? -5.502 5.928 -9.412 1.00 95.44 104 ASN A N 1
ATOM 804 C CA . ASN A 1 104 ? -6.920 5.812 -9.084 1.00 95.44 104 ASN A CA 1
ATOM 805 C C . ASN A 1 104 ? -7.106 5.197 -7.690 1.00 95.44 104 ASN A C 1
ATOM 807 O O . ASN A 1 104 ? -7.774 5.781 -6.829 1.00 95.44 104 ASN A O 1
ATOM 811 N N . LEU A 1 105 ? -6.452 4.061 -7.431 1.00 95.00 105 LEU A N 1
ATOM 812 C CA . LEU A 1 105 ? -6.546 3.395 -6.135 1.00 95.00 105 LEU A CA 1
ATOM 813 C C . LEU A 1 105 ? -5.931 4.241 -5.009 1.00 95.00 105 LEU A C 1
ATOM 815 O O . LEU A 1 105 ? -6.527 4.353 -3.936 1.00 95.00 105 LEU A O 1
ATOM 819 N N . ALA A 1 106 ? -4.782 4.877 -5.248 1.00 94.00 106 ALA A N 1
ATOM 820 C CA . ALA A 1 106 ? -4.143 5.778 -4.291 1.00 94.00 106 ALA A CA 1
ATOM 821 C C . ALA A 1 106 ? -5.078 6.933 -3.88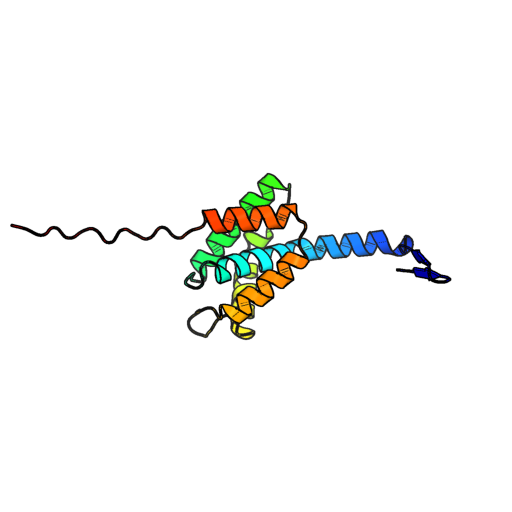7 1.00 94.00 106 ALA A C 1
ATOM 823 O O . ALA A 1 106 ? -5.218 7.239 -2.699 1.00 94.00 106 ALA A O 1
ATOM 824 N N . SER A 1 107 ? -5.784 7.520 -4.859 1.00 92.69 107 SER A N 1
ATOM 825 C CA . SER A 1 107 ? -6.756 8.595 -4.628 1.00 92.69 107 SER A CA 1
ATOM 826 C C . SER A 1 107 ? -7.949 8.132 -3.789 1.00 92.69 107 SER A C 1
ATOM 828 O O . SER A 1 107 ? -8.361 8.826 -2.855 1.00 92.69 107 SER A O 1
ATOM 830 N N . LEU A 1 108 ? -8.481 6.936 -4.068 1.00 93.94 108 LEU A N 1
ATOM 831 C CA . LEU A 1 108 ? -9.564 6.343 -3.279 1.00 93.94 108 LEU A CA 1
ATOM 832 C C . LEU A 1 108 ? -9.131 6.090 -1.831 1.00 93.94 108 LEU A C 1
ATOM 834 O O . LEU A 1 108 ? -9.862 6.431 -0.901 1.00 93.94 108 LEU A O 1
ATOM 838 N N . LEU A 1 109 ? -7.926 5.552 -1.627 1.00 91.94 109 LEU A N 1
ATOM 839 C CA . LEU A 1 109 ? -7.381 5.299 -0.292 1.00 91.94 109 LEU A CA 1
ATOM 840 C C . LEU A 1 109 ? -7.169 6.592 0.499 1.00 91.94 109 LEU A C 1
ATOM 842 O O . LEU A 1 109 ? -7.485 6.629 1.688 1.00 91.94 109 LEU A O 1
ATOM 846 N N . TYR A 1 110 ? -6.733 7.682 -0.139 1.00 89.31 110 TYR A N 1
ATOM 847 C CA . TYR A 1 110 ? -6.681 8.990 0.518 1.00 89.31 110 TYR A CA 1
ATOM 848 C C . TYR A 1 110 ? -8.053 9.502 0.965 1.00 89.31 110 TYR A C 1
ATOM 850 O O . TYR A 1 110 ? -8.137 10.221 1.958 1.00 89.31 110 TYR A O 1
ATOM 858 N N . GLY A 1 111 ? -9.144 9.120 0.305 1.00 89.56 111 GLY A N 1
ATOM 859 C CA . GLY A 1 111 ? -10.492 9.431 0.786 1.00 89.56 111 GLY A CA 1
ATOM 860 C C . GLY A 1 111 ? -10.826 8.788 2.139 1.00 89.56 111 GLY A C 1
ATOM 861 O O . GLY A 1 111 ? -11.683 9.296 2.859 1.00 89.56 111 GLY A O 1
ATOM 862 N N . LEU A 1 112 ? -10.138 7.699 2.499 1.00 90.44 112 LEU A N 1
ATOM 863 C CA . LEU A 1 112 ? -10.417 6.881 3.684 1.00 90.44 112 LEU A CA 1
ATOM 864 C C . LEU A 1 112 ? -9.498 7.183 4.874 1.00 90.44 112 LEU A C 1
ATOM 866 O O . LEU A 1 112 ? -9.731 6.679 5.973 1.00 90.44 112 LEU A O 1
ATOM 870 N N . LEU A 1 113 ? -8.452 7.983 4.670 1.00 89.12 113 LEU A N 1
ATOM 871 C CA . LEU A 1 113 ? -7.484 8.323 5.708 1.00 89.12 113 LEU A CA 1
ATOM 872 C C . LEU A 1 113 ? -7.838 9.626 6.429 1.00 89.12 113 LEU A C 1
ATOM 874 O O . LEU A 1 113 ? -8.349 10.577 5.834 1.00 89.12 113 LEU A O 1
ATOM 878 N N . TYR A 1 114 ? -7.473 9.691 7.711 1.00 88.69 114 TYR A N 1
ATOM 879 C CA . TYR A 1 114 ? -7.529 10.927 8.488 1.00 88.69 114 TYR A CA 1
ATOM 880 C C . TYR A 1 114 ? -6.681 12.032 7.832 1.00 88.69 114 TYR A C 1
ATOM 882 O O . TYR A 1 114 ? -5.591 11.735 7.327 1.00 88.69 114 TYR A O 1
ATOM 890 N N . PRO A 1 115 ? -7.138 13.300 7.835 1.00 89.12 115 PRO A N 1
ATOM 891 C CA . PRO A 1 115 ? -6.445 14.406 7.175 1.00 89.12 115 PRO A CA 1
ATOM 892 C C . PRO A 1 115 ? -4.958 14.521 7.513 1.00 89.12 115 PRO A C 1
ATOM 894 O O . PRO A 1 115 ? -4.142 14.733 6.619 1.00 89.12 115 PRO A O 1
ATOM 897 N N . GLU A 1 116 ? -4.604 14.326 8.777 1.00 88.50 116 GLU A N 1
ATOM 898 C CA . GLU A 1 116 ? -3.249 14.483 9.300 1.00 88.50 116 GLU A CA 1
ATOM 899 C C . GLU A 1 116 ? -2.299 13.404 8.757 1.00 88.50 116 GLU A C 1
ATOM 901 O O . GLU A 1 116 ? -1.139 13.674 8.424 1.00 88.50 116 GLU A O 1
ATOM 906 N N . VAL A 1 117 ? -2.817 12.184 8.591 1.00 89.75 117 VAL A N 1
ATOM 907 C CA . VAL A 1 117 ? -2.094 11.066 7.977 1.00 89.75 117 VAL A CA 1
ATOM 908 C C . VAL A 1 117 ? -1.836 11.362 6.501 1.00 89.75 117 VAL A C 1
ATOM 910 O O . VAL A 1 117 ? -0.714 11.186 6.035 1.00 89.75 117 VAL A O 1
ATOM 913 N N . ARG A 1 118 ? -2.840 11.868 5.771 1.00 92.00 118 ARG A N 1
ATOM 914 C CA . ARG A 1 118 ? -2.704 12.203 4.340 1.00 92.00 118 ARG A CA 1
ATOM 915 C C . ARG A 1 118 ? -1.624 13.242 4.102 1.00 92.00 118 ARG A C 1
ATOM 917 O O . ARG A 1 118 ? -0.755 13.017 3.270 1.00 92.00 118 ARG A O 1
ATOM 924 N N . LEU A 1 119 ? -1.657 14.331 4.870 1.00 90.69 119 LEU A N 1
ATOM 925 C CA . LEU A 1 119 ? -0.664 15.401 4.781 1.00 90.69 119 LEU A CA 1
ATOM 926 C C . LEU A 1 119 ? 0.748 14.859 5.009 1.00 90.69 119 LEU A C 1
ATOM 928 O O . LEU A 1 119 ? 1.661 15.149 4.244 1.00 90.69 119 LEU A O 1
ATOM 932 N N . THR A 1 120 ? 0.910 13.994 6.011 1.00 91.06 120 THR A N 1
ATOM 933 C CA . THR A 1 120 ? 2.217 13.402 6.313 1.00 91.06 120 THR A CA 1
ATOM 934 C C . THR A 1 120 ? 2.705 12.492 5.189 1.00 91.06 120 THR A C 1
ATOM 936 O O . THR A 1 120 ? 3.880 12.559 4.832 1.00 91.06 120 THR A O 1
ATOM 939 N N . ILE A 1 121 ? 1.834 11.654 4.614 1.00 91.62 121 ILE A N 1
ATOM 940 C CA . ILE A 1 121 ? 2.196 10.805 3.469 1.00 91.62 121 ILE A CA 1
ATOM 941 C C . ILE A 1 121 ? 2.590 11.690 2.284 1.00 91.62 121 ILE A C 1
ATOM 943 O O . ILE A 1 121 ? 3.686 11.518 1.762 1.00 91.62 121 ILE A O 1
ATOM 947 N N . GLN A 1 122 ? 1.769 12.679 1.919 1.00 91.50 122 GLN A N 1
ATOM 948 C CA . GLN A 1 122 ? 2.050 13.591 0.807 1.00 91.50 122 GLN A CA 1
ATOM 949 C C . GLN A 1 122 ? 3.397 14.295 0.971 1.00 91.50 122 GLN A C 1
ATOM 951 O O . GLN A 1 122 ? 4.225 14.245 0.065 1.00 91.50 122 GLN A O 1
ATOM 956 N N . GLU A 1 123 ? 3.657 14.909 2.124 1.00 90.81 123 GLU A N 1
ATOM 957 C CA . GLU A 1 123 ? 4.935 15.578 2.379 1.00 90.81 123 GLU A CA 1
ATOM 958 C C . GLU A 1 123 ? 6.117 14.607 2.327 1.00 90.81 123 GLU A C 1
ATOM 960 O O . GLU A 1 123 ? 7.187 14.961 1.841 1.00 90.81 123 GLU A O 1
ATOM 965 N N . SER A 1 124 ? 5.950 13.388 2.844 1.00 90.94 124 SER A N 1
ATOM 966 C CA . SER A 1 124 ? 7.043 12.412 2.873 1.00 90.94 124 SER A CA 1
ATOM 967 C C . SER A 1 124 ? 7.342 11.850 1.490 1.00 90.94 124 SER A C 1
ATOM 969 O O . SER A 1 124 ? 8.505 11.630 1.173 1.00 90.94 124 SER A O 1
ATOM 971 N N . VAL A 1 125 ? 6.318 11.650 0.657 1.00 90.75 125 VAL A N 1
ATOM 972 C CA . VAL A 1 125 ? 6.485 11.215 -0.735 1.00 90.75 125 VAL A CA 1
ATOM 973 C C . VAL A 1 125 ? 7.254 12.270 -1.530 1.00 90.75 125 VAL A C 1
ATOM 975 O O . VAL A 1 125 ? 8.228 11.910 -2.181 1.00 90.75 125 VAL A O 1
ATOM 978 N N . HIS A 1 126 ? 6.918 13.559 -1.401 1.00 88.06 126 HIS A N 1
ATOM 979 C CA . HIS A 1 126 ? 7.676 14.642 -2.052 1.00 88.06 126 HIS A CA 1
ATOM 980 C C . HIS A 1 126 ? 9.141 14.701 -1.590 1.00 88.06 126 HIS A C 1
ATOM 982 O O . HIS A 1 126 ? 10.031 14.962 -2.384 1.00 88.06 126 HIS A O 1
ATOM 988 N N . GLN A 1 127 ? 9.413 14.429 -0.310 1.00 84.19 127 GLN A N 1
ATOM 989 C CA . GL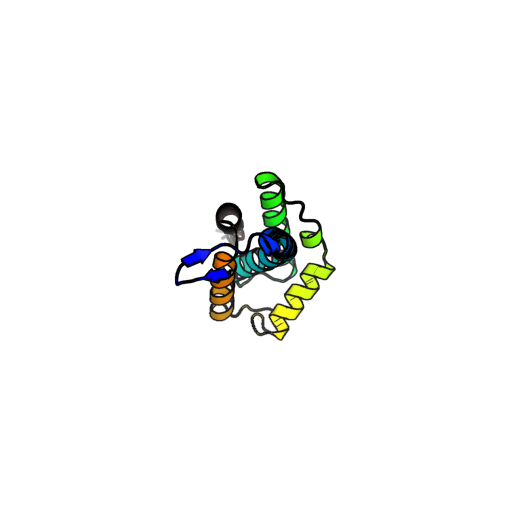N A 1 127 ? 10.783 14.379 0.223 1.00 84.19 127 GLN A CA 1
ATOM 990 C C . GLN A 1 127 ? 11.552 13.110 -0.172 1.00 84.19 127 GLN A C 1
ATOM 992 O O . GLN A 1 127 ? 12.762 13.044 0.024 1.00 84.19 127 GLN A O 1
ATOM 997 N N . SER A 1 128 ? 10.857 12.094 -0.687 1.00 77.19 128 SER A N 1
ATOM 998 C CA . SER A 1 128 ? 11.430 10.796 -1.052 1.00 77.19 128 SER A CA 1
ATOM 999 C C . SER A 1 128 ? 11.885 10.735 -2.510 1.00 77.19 128 SER A C 1
ATOM 1001 O O . SER A 1 128 ? 12.081 9.629 -3.018 1.00 77.19 128 SER A O 1
ATOM 1003 N N . GLU A 1 129 ? 12.048 11.879 -3.175 1.00 71.56 129 GLU A N 1
ATOM 1004 C CA . GLU A 1 129 ? 12.497 11.961 -4.564 1.00 71.56 129 GLU A CA 1
ATOM 1005 C C . GLU A 1 129 ? 13.811 11.176 -4.739 1.00 71.56 129 GLU A C 1
ATOM 1007 O O . GLU A 1 129 ? 14.739 11.329 -3.932 1.00 71.56 129 GLU A O 1
ATOM 1012 N N . PRO A 1 130 ? 13.887 10.233 -5.695 1.00 60.12 130 PRO A N 1
ATOM 1013 C CA . PRO A 1 130 ? 15.124 9.517 -5.953 1.00 60.12 130 PRO A CA 1
ATOM 1014 C C . PRO A 1 130 ? 16.184 10.526 -6.403 1.00 60.12 130 PRO A C 1
ATOM 1016 O O . PRO A 1 130 ? 15.973 11.284 -7.345 1.00 60.12 130 PRO A O 1
ATOM 1019 N N . LEU A 1 131 ? 17.323 10.546 -5.705 1.00 53.72 131 LEU A N 1
ATOM 1020 C CA . LEU A 1 131 ? 18.496 11.296 -6.141 1.00 53.72 131 LEU A CA 1
ATOM 1021 C C . LEU A 1 131 ? 18.881 10.762 -7.523 1.00 53.72 131 LEU A C 1
ATOM 1023 O O . LEU A 1 131 ? 19.314 9.615 -7.635 1.00 53.72 131 LEU A O 1
ATOM 1027 N N . LEU A 1 132 ? 18.696 11.573 -8.563 1.00 47.19 132 LEU A N 1
ATOM 1028 C CA . LEU A 1 132 ? 19.357 11.341 -9.839 1.00 47.19 132 LEU A CA 1
ATOM 1029 C C . LEU A 1 132 ? 20.861 11.351 -9.538 1.00 47.19 132 LEU A C 1
ATOM 1031 O O . LEU A 1 132 ? 21.395 12.372 -9.108 1.00 47.19 132 LEU A O 1
ATOM 1035 N N . GLU A 1 133 ? 21.530 10.206 -9.676 1.00 45.38 133 GLU A N 1
ATOM 1036 C CA . GLU A 1 133 ? 22.989 10.189 -9.744 1.00 45.38 133 GLU A CA 1
ATOM 1037 C C . GLU A 1 133 ? 23.373 11.055 -10.948 1.00 45.38 133 GLU A C 1
ATOM 1039 O O . GLU A 1 133 ? 23.063 10.709 -12.089 1.00 45.38 133 GLU A O 1
ATOM 1044 N N . ASP A 1 134 ? 23.976 12.216 -10.677 1.00 39.81 134 ASP A N 1
ATOM 1045 C CA . ASP A 1 134 ? 24.579 13.082 -11.685 1.00 39.81 134 ASP A CA 1
ATOM 1046 C C . ASP A 1 134 ? 25.570 12.242 -12.500 1.00 39.81 134 ASP A C 1
ATOM 1048 O O . ASP A 1 134 ? 26.699 11.976 -12.084 1.00 39.81 134 ASP A O 1
ATOM 1052 N N . ALA A 1 135 ? 25.148 11.817 -13.689 1.00 51.56 135 ALA A N 1
ATOM 1053 C CA . ALA A 1 135 ? 26.043 11.359 -14.735 1.00 51.56 135 ALA A CA 1
ATOM 1054 C C . ALA A 1 135 ? 26.768 12.585 -15.313 1.00 51.56 135 ALA A C 1
ATOM 1056 O O . ALA A 1 135 ? 26.509 13.017 -16.433 1.00 51.56 135 ALA A O 1
ATOM 1057 N N . SER A 1 136 ? 27.661 13.173 -14.522 1.00 50.50 136 S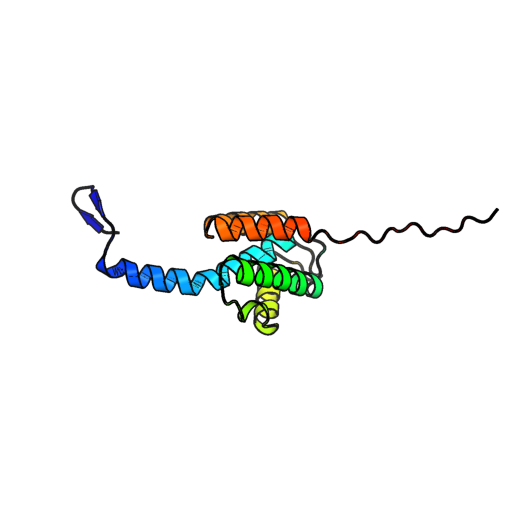ER A N 1
ATOM 1058 C CA . SER A 1 136 ? 28.636 14.157 -14.981 1.00 50.50 136 SER A CA 1
ATOM 1059 C C . SER A 1 136 ? 30.022 13.724 -14.521 1.00 50.50 136 SER A C 1
ATOM 1061 O O . SER A 1 136 ? 30.622 14.333 -13.640 1.00 50.50 136 SER A O 1
ATOM 1063 N N . ASP A 1 137 ? 30.510 12.642 -15.119 1.00 52.38 137 ASP A N 1
ATOM 1064 C CA . ASP A 1 137 ? 31.930 12.314 -15.117 1.00 52.38 137 ASP A CA 1
ATOM 1065 C C . ASP A 1 137 ? 32.319 11.911 -16.549 1.00 52.38 137 ASP A C 1
ATOM 1067 O O . ASP A 1 137 ? 32.400 10.737 -16.903 1.00 52.38 137 ASP A O 1
ATOM 1071 N N . GLU A 1 138 ? 32.495 12.915 -17.411 1.00 49.41 138 GLU A N 1
ATOM 1072 C CA . GLU A 1 138 ? 33.402 12.793 -18.553 1.00 49.41 138 GLU A CA 1
ATOM 1073 C C . GLU A 1 138 ? 34.644 13.641 -18.257 1.00 49.41 138 GLU A C 1
ATOM 1075 O O . GLU A 1 138 ? 34.544 14.869 -18.171 1.00 49.41 138 GLU A O 1
ATOM 1080 N N . PRO A 1 139 ? 35.837 13.036 -18.132 1.00 58.72 139 PRO A N 1
ATOM 1081 C CA . PRO A 1 139 ? 37.071 13.767 -18.305 1.00 58.72 139 PRO A CA 1
ATOM 1082 C C . PRO A 1 139 ? 37.316 13.858 -19.812 1.00 58.72 139 PRO A C 1
ATOM 1084 O O . PRO A 1 139 ? 37.919 12.962 -20.405 1.00 58.72 139 PRO A O 1
ATOM 1087 N N . GLU A 1 140 ? 36.845 14.923 -20.458 1.00 50.31 140 GLU A N 1
ATOM 1088 C CA . GLU A 1 140 ? 37.281 15.203 -21.824 1.00 50.31 140 GLU A CA 1
ATOM 1089 C C . GLU A 1 140 ? 38.688 15.800 -21.757 1.00 50.31 140 GLU A C 1
ATOM 1091 O O . GLU A 1 140 ? 38.911 16.959 -21.402 1.00 50.31 140 GLU A O 1
ATOM 1096 N N . GLY A 1 141 ? 39.666 14.933 -22.009 1.00 61.28 141 GLY A N 1
ATOM 1097 C CA . GLY A 1 141 ? 41.041 15.336 -22.211 1.00 61.28 141 GLY A CA 1
ATOM 1098 C C . GLY A 1 141 ? 41.170 16.241 -23.433 1.00 61.2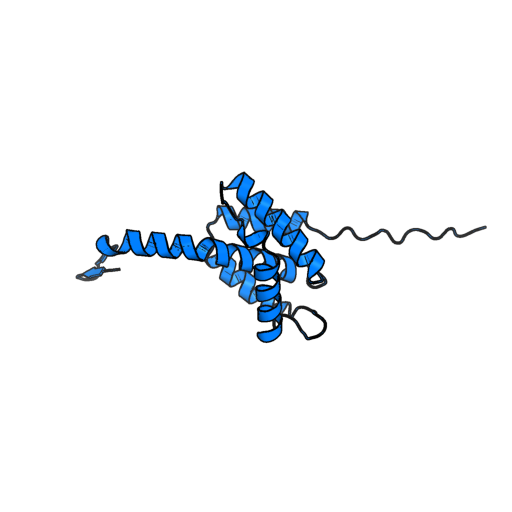8 141 GLY A C 1
ATOM 1099 O O . GLY A 1 141 ? 40.703 15.901 -24.518 1.00 61.28 141 GLY A O 1
ATO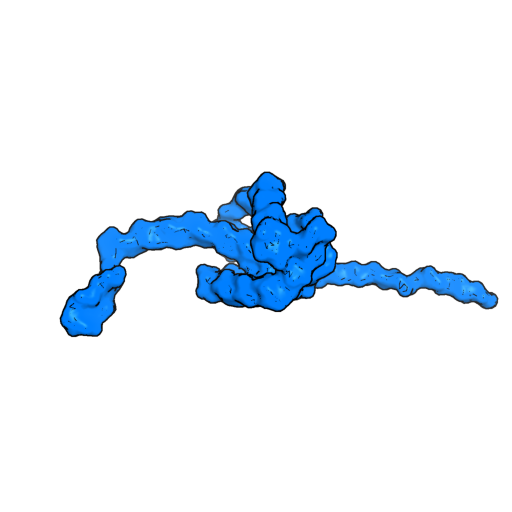M 1100 N N . ALA A 1 142 ? 41.885 17.346 -23.249 1.00 43.66 142 ALA A N 1
ATOM 1101 C CA . ALA A 1 142 ? 42.679 18.023 -24.268 1.00 43.66 142 ALA A CA 1
ATOM 1102 C C . ALA A 1 142 ? 43.815 18.789 -23.578 1.00 43.66 142 ALA A C 1
ATOM 1104 O O . ALA A 1 142 ? 43.523 19.543 -22.621 1.00 43.66 142 ALA A O 1
#

Radius of gyration: 19.59 Å; chains: 1; bounding box: 82×29×45 Å

InterPro domains:
  IPR045520 GPAT/DHAPAT, C-terminal domain [PF19277] (9-93)

pLDDT: mean 84.14, std 13.16, range [39.81, 95.75]

Foldseek 3Di:
DDQDPNDDDDPVVCVVVVVVVLVVCQLVLLLLLLLLLLCLLCQVDDLVLSLVLSLVLVVQCCVPPVDDRVLSVDPVSSVVVLVVCCVVPQADPVGGGPNVVSVVVSVVSLVSHDPVSSVSSVVSSVVSPDPDPPPPDDPPDD

Sequence (142 aa):
MIVEQGVVSMNQSNTQTLMLLGRTISETLQRYAISLNLLASYPELGKRDLEQKSQDIAQRLGRLHSINAPEFFDKGVFAALFSTLKEQGYLDIDGNCDIAATENLASLLYGLLYPEVRLTIQESVHQSEPLLEDASDEPEGA

Organism: NCBI:txid990268

Secondary structure (DSSP, 8-state):
-EEETTEEE--HHHHHHHHHHHHHHHHHHHHHHHHHHHHHH-TT--HHHHHHHHHHHHHHHHHHH----GGGS-HHHHHHHHHHHHHTTSB-SS--B-HHHHHHHHHHHHHHS-HHHHHHHHHHHHHT--------------